Protein AF-A0A8H5XWK1-F1 (afdb_monomer_lite)

pLDDT: mean 77.87, std 19.8, range [30.05, 96.75]

Structure (mmCIF, N/CA/C/O backbone):
data_AF-A0A8H5XWK1-F1
#
_entry.id   AF-A0A8H5XWK1-F1
#
loop_
_atom_site.group_PDB
_atom_site.id
_atom_site.type_symbol
_atom_site.label_atom_id
_atom_site.label_alt_id
_atom_site.label_comp_id
_atom_site.label_asym_id
_atom_site.label_entity_id
_atom_site.label_seq_id
_atom_site.pdbx_PDB_ins_code
_atom_site.Cartn_x
_atom_site.Cartn_y
_atom_site.Cartn_z
_atom_site.occupancy
_atom_site.B_iso_or_equiv
_atom_site.auth_seq_id
_atom_site.auth_comp_id
_atom_site.auth_asym_id
_atom_site.auth_atom_id
_atom_site.pdbx_PDB_model_num
ATOM 1 N N . MET A 1 1 ? 2.992 21.877 -7.843 1.00 38.66 1 MET A N 1
ATOM 2 C CA . MET A 1 1 ? 3.640 20.551 -7.941 1.00 38.66 1 MET A CA 1
ATOM 3 C C . MET A 1 1 ? 3.093 19.860 -9.184 1.00 38.66 1 MET A C 1
ATOM 5 O O . MET A 1 1 ? 1.882 19.733 -9.289 1.00 38.66 1 MET A O 1
ATOM 9 N N . LYS A 1 2 ? 3.934 19.547 -10.180 1.00 40.50 2 LYS A N 1
ATOM 10 C CA . LYS A 1 2 ? 3.494 18.951 -11.455 1.00 40.50 2 LYS A CA 1
ATOM 11 C C . LYS A 1 2 ? 3.816 17.460 -11.404 1.00 40.50 2 LYS A C 1
ATOM 13 O O . LYS A 1 2 ? 4.982 17.094 -11.515 1.00 40.50 2 LYS A O 1
ATOM 18 N N . PHE A 1 3 ? 2.804 16.629 -11.173 1.00 43.69 3 PHE A N 1
ATOM 19 C CA . PHE A 1 3 ? 2.936 15.175 -11.226 1.00 43.69 3 PHE A CA 1
ATOM 20 C C . PHE A 1 3 ? 3.376 14.786 -12.646 1.00 43.69 3 PHE A C 1
ATOM 22 O O . PHE A 1 3 ? 2.630 14.997 -13.599 1.00 43.69 3 PHE A O 1
ATOM 29 N N . ARG A 1 4 ? 4.615 14.303 -12.805 1.00 52.28 4 ARG A N 1
ATOM 30 C CA . ARG A 1 4 ? 5.155 13.815 -14.090 1.00 52.28 4 ARG A CA 1
ATOM 31 C C . ARG A 1 4 ? 4.986 12.304 -14.251 1.00 52.28 4 ARG A C 1
ATOM 33 O O . ARG A 1 4 ? 5.643 11.725 -15.106 1.00 52.28 4 ARG A O 1
ATOM 40 N N . GLY A 1 5 ? 4.155 11.671 -13.417 1.00 52.94 5 GLY A N 1
ATOM 41 C CA . GLY A 1 5 ? 3.867 10.244 -13.503 1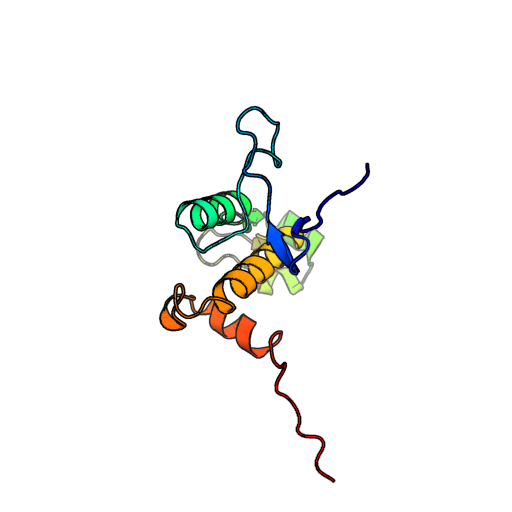.00 52.94 5 GLY A CA 1
ATOM 42 C C . GLY A 1 5 ? 3.233 9.941 -14.850 1.00 52.94 5 GLY A C 1
ATOM 43 O O . GLY A 1 5 ? 2.036 10.127 -15.048 1.00 52.94 5 GLY A O 1
ATOM 44 N N . SER A 1 6 ? 4.056 9.581 -15.821 1.00 57.31 6 SER A N 1
ATOM 45 C CA . SER A 1 6 ? 3.625 9.243 -17.165 1.00 57.31 6 SER A CA 1
ATOM 46 C C . SER A 1 6 ? 4.641 8.264 -17.741 1.00 57.31 6 SER A C 1
ATOM 48 O O . SER A 1 6 ? 5.836 8.565 -17.719 1.00 57.31 6 SER A O 1
ATOM 50 N N . PRO A 1 7 ? 4.197 7.095 -18.227 1.00 65.25 7 PRO A N 1
ATOM 51 C CA . PRO A 1 7 ? 5.066 6.197 -18.965 1.00 65.25 7 PRO A CA 1
ATOM 52 C C . PRO A 1 7 ? 5.629 6.950 -20.168 1.00 65.25 7 PRO A C 1
ATOM 54 O O . PRO A 1 7 ? 4.895 7.625 -20.897 1.00 65.25 7 PRO A O 1
ATOM 57 N N . HIS A 1 8 ? 6.942 6.870 -20.349 1.00 71.50 8 HIS A N 1
ATOM 58 C CA . HIS A 1 8 ? 7.539 7.322 -21.586 1.00 71.50 8 HIS A CA 1
ATOM 59 C C . HIS A 1 8 ? 7.375 6.219 -22.622 1.00 71.50 8 HIS A C 1
ATOM 61 O O . HIS A 1 8 ? 7.380 5.037 -22.291 1.00 71.50 8 HIS A O 1
ATOM 67 N N . PHE A 1 9 ? 7.234 6.600 -23.883 1.00 79.75 9 PHE A N 1
ATOM 68 C CA . PHE A 1 9 ? 7.163 5.649 -24.978 1.00 79.75 9 PHE A CA 1
ATOM 69 C C . PHE A 1 9 ? 8.258 5.979 -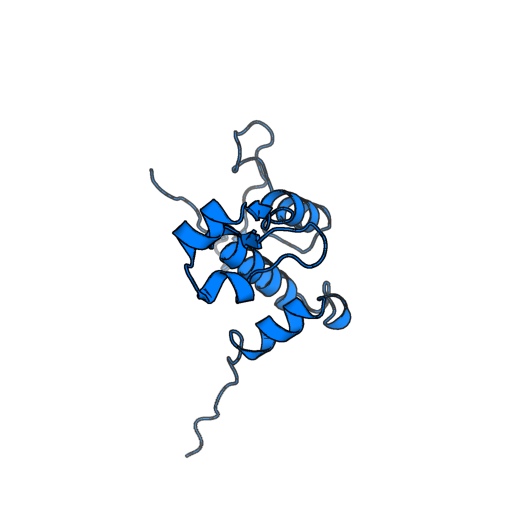25.978 1.00 79.75 9 PHE A C 1
ATOM 71 O O . PHE A 1 9 ? 8.556 7.147 -26.237 1.00 79.75 9 PHE A O 1
ATOM 78 N N . LEU A 1 10 ? 8.891 4.941 -26.507 1.00 80.12 10 LEU A N 1
ATOM 79 C CA . LEU A 1 10 ? 9.713 5.056 -27.700 1.00 80.12 10 LEU A CA 1
ATOM 80 C C . LEU A 1 10 ? 8.795 5.347 -28.900 1.00 80.12 10 LEU A C 1
ATOM 82 O O . LEU A 1 10 ? 7.587 5.112 -28.847 1.00 80.12 10 LEU A O 1
ATOM 86 N N . ASN A 1 11 ? 9.363 5.811 -30.015 1.00 85.12 11 ASN A N 1
ATOM 87 C CA . ASN A 1 11 ? 8.588 6.124 -31.228 1.00 85.12 11 ASN A CA 1
ATOM 88 C C . ASN A 1 11 ? 7.799 4.920 -31.785 1.00 85.12 11 ASN A C 1
ATOM 90 O O . ASN A 1 11 ? 6.845 5.103 -32.531 1.00 85.12 11 ASN A O 1
ATOM 94 N N . ASN A 1 12 ? 8.188 3.694 -31.425 1.00 85.06 12 ASN A N 1
ATOM 95 C CA . ASN A 1 12 ? 7.515 2.448 -31.800 1.00 85.06 12 ASN A CA 1
ATOM 96 C C . ASN A 1 12 ? 6.390 2.035 -30.823 1.00 85.06 12 ASN A C 1
ATOM 98 O O . ASN A 1 12 ? 5.858 0.935 -30.945 1.00 85.06 12 ASN A O 1
ATOM 102 N N . GLY A 1 13 ? 6.057 2.871 -29.834 1.00 78.12 13 GLY A N 1
ATOM 103 C CA . GLY A 1 13 ? 5.026 2.589 -28.833 1.00 78.12 13 GLY A CA 1
ATOM 104 C C . GLY A 1 13 ? 5.476 1.674 -27.692 1.00 78.12 13 GLY A C 1
ATOM 105 O O . GLY A 1 13 ? 4.674 1.371 -26.812 1.00 78.12 13 GLY A O 1
ATOM 106 N N . THR A 1 14 ? 6.743 1.248 -27.656 1.00 78.69 14 THR A N 1
ATOM 107 C CA . THR A 1 14 ? 7.280 0.496 -26.519 1.00 78.69 14 THR A CA 1
ATOM 108 C C . THR A 1 14 ? 7.372 1.410 -25.295 1.00 78.69 14 THR A C 1
ATOM 110 O O . THR A 1 14 ? 8.036 2.450 -25.377 1.00 78.69 14 THR A O 1
ATOM 113 N N . PRO A 1 15 ? 6.742 1.054 -24.159 1.00 74.19 15 PRO A N 1
ATOM 114 C CA . PRO A 1 15 ? 6.915 1.806 -22.930 1.00 74.19 15 PRO A CA 1
ATOM 115 C C . PRO A 1 15 ? 8.356 1.661 -22.437 1.00 74.19 15 PRO A C 1
ATOM 117 O O . PRO A 1 15 ? 8.912 0.565 -22.417 1.00 74.19 15 PRO A O 1
ATOM 120 N N . TRP A 1 16 ? 8.951 2.761 -22.001 1.00 75.00 16 TRP A N 1
ATOM 121 C CA . TRP A 1 16 ? 10.199 2.766 -21.257 1.00 75.00 16 TRP A CA 1
ATOM 122 C C . TRP A 1 16 ? 10.032 3.599 -19.991 1.00 75.00 16 TRP A C 1
ATOM 124 O O . TRP A 1 16 ? 9.241 4.544 -19.922 1.00 75.00 16 TRP A O 1
ATOM 134 N N . MET A 1 17 ? 10.788 3.239 -18.964 1.00 72.25 17 MET A N 1
ATOM 135 C CA . MET A 1 17 ? 10.891 4.029 -17.748 1.00 72.25 17 MET A CA 1
ATOM 136 C C . MET A 1 17 ? 12.350 4.266 -17.438 1.00 72.25 17 MET A C 1
ATOM 138 O O . MET A 1 17 ? 13.191 3.401 -17.670 1.00 72.25 17 MET A O 1
ATOM 142 N N . LYS A 1 18 ? 12.641 5.466 -16.942 1.00 75.94 18 LYS A N 1
ATOM 143 C CA . LYS A 1 18 ? 13.965 5.770 -16.424 1.00 75.94 18 LYS A CA 1
ATOM 144 C C . LYS A 1 18 ? 14.192 4.887 -15.198 1.00 75.94 18 LYS A C 1
ATOM 146 O O . LYS A 1 18 ? 13.312 4.815 -14.339 1.00 75.94 18 LYS A O 1
ATOM 151 N N . ASP A 1 19 ? 15.352 4.244 -15.126 1.00 81.12 19 ASP A N 1
ATOM 152 C CA . ASP A 1 19 ? 15.766 3.583 -13.895 1.00 81.12 19 ASP A CA 1
ATOM 153 C C . ASP A 1 19 ? 15.770 4.601 -12.737 1.00 81.12 19 ASP A C 1
ATOM 155 O O . ASP A 1 19 ? 16.054 5.788 -12.970 1.00 81.12 19 ASP A O 1
ATOM 159 N N . PRO A 1 20 ? 15.426 4.174 -11.508 1.00 83.94 20 PRO A N 1
ATOM 160 C CA . PRO A 1 20 ? 15.468 5.057 -10.355 1.00 83.94 20 PRO A CA 1
ATOM 161 C C . PRO A 1 20 ? 16.869 5.640 -10.197 1.00 83.94 20 PRO A C 1
ATOM 163 O O . PRO A 1 20 ? 17.870 4.933 -10.306 1.00 83.94 20 PRO A O 1
ATOM 166 N N . ASP A 1 21 ? 16.932 6.939 -9.941 1.00 86.75 21 ASP A N 1
ATOM 167 C CA . ASP A 1 21 ? 18.180 7.590 -9.573 1.00 86.75 21 ASP A CA 1
ATOM 168 C C . ASP A 1 21 ? 18.404 7.349 -8.079 1.00 86.75 21 ASP A C 1
ATOM 170 O O . ASP A 1 21 ? 17.698 7.921 -7.252 1.00 86.75 21 ASP A O 1
ATOM 174 N N . GLU A 1 22 ? 19.357 6.487 -7.721 1.00 86.69 22 GLU A N 1
ATOM 175 C CA . GLU A 1 22 ? 19.621 6.117 -6.322 1.00 86.69 22 GLU A CA 1
ATOM 176 C C . GLU A 1 22 ? 20.011 7.318 -5.442 1.00 86.69 22 GLU A C 1
ATOM 178 O O . GLU A 1 22 ? 19.845 7.274 -4.222 1.00 86.69 22 GLU A O 1
ATOM 183 N N . THR A 1 23 ? 20.500 8.402 -6.054 1.00 91.12 23 THR A N 1
ATOM 184 C CA . THR A 1 23 ? 20.888 9.639 -5.361 1.00 91.12 23 THR A CA 1
ATOM 185 C C . THR A 1 23 ? 19.720 10.606 -5.164 1.00 91.12 23 THR A C 1
ATOM 187 O O . THR A 1 23 ? 19.837 11.568 -4.399 1.00 91.12 23 THR A O 1
ATOM 190 N N . ALA A 1 24 ? 18.588 10.363 -5.831 1.00 89.25 24 ALA A N 1
ATOM 191 C CA . ALA A 1 24 ? 17.391 11.177 -5.698 1.00 89.25 24 ALA A CA 1
ATOM 192 C C . ALA A 1 24 ? 16.697 10.954 -4.338 1.00 89.25 24 ALA A C 1
ATOM 194 O O . ALA A 1 24 ? 16.876 9.917 -3.690 1.00 89.25 24 ALA A O 1
ATOM 195 N N . PRO A 1 25 ? 15.887 11.919 -3.869 1.00 89.25 25 PRO A N 1
ATOM 196 C CA . PRO A 1 25 ? 15.038 11.699 -2.707 1.00 89.25 25 PRO A CA 1
ATOM 197 C C . PRO A 1 25 ? 13.976 10.622 -2.980 1.00 89.25 25 PRO A C 1
ATOM 199 O O . PRO A 1 25 ? 13.682 10.261 -4.118 1.00 89.25 25 PRO A O 1
ATOM 202 N N . TRP A 1 26 ? 13.381 10.115 -1.902 1.00 85.94 26 TRP A N 1
ATOM 203 C CA . TRP A 1 26 ? 12.178 9.296 -2.001 1.00 85.94 26 TRP A CA 1
ATOM 204 C C . TRP A 1 26 ? 10.993 10.160 -2.473 1.00 85.94 26 TRP A C 1
ATOM 206 O O . TRP A 1 26 ? 10.837 11.271 -1.954 1.00 85.94 26 TRP A O 1
ATOM 216 N N . PRO A 1 27 ? 10.102 9.643 -3.345 1.00 85.19 27 PRO A N 1
ATOM 217 C CA . PRO A 1 27 ? 10.036 8.267 -3.857 1.00 85.19 27 PRO A CA 1
ATOM 218 C C . PRO A 1 27 ? 10.810 7.995 -5.159 1.00 85.19 27 PRO A C 1
ATOM 220 O O . PRO A 1 27 ? 10.762 6.867 -5.648 1.00 85.19 27 PRO A O 1
ATOM 223 N N . GLU A 1 28 ? 11.497 8.982 -5.737 1.00 84.88 28 GLU A N 1
ATOM 224 C CA . GLU A 1 28 ? 12.131 8.888 -7.061 1.00 84.88 28 GLU A CA 1
ATOM 225 C C . GLU A 1 28 ? 13.284 7.873 -7.144 1.00 84.88 28 GLU A C 1
ATOM 227 O O . GLU A 1 28 ? 13.604 7.397 -8.235 1.00 84.88 28 GLU A O 1
ATOM 232 N N . ASN A 1 29 ? 13.877 7.511 -6.008 1.00 88.56 29 ASN A N 1
ATOM 233 C CA . ASN A 1 29 ? 14.951 6.523 -5.912 1.00 88.56 29 ASN A CA 1
ATOM 234 C C . ASN A 1 29 ? 14.481 5.064 -5.761 1.00 88.56 29 ASN A C 1
ATOM 236 O O . ASN A 1 29 ? 15.307 4.184 -5.532 1.00 88.56 29 ASN A O 1
ATOM 240 N N . VAL A 1 30 ? 13.176 4.779 -5.873 1.00 91.19 30 VAL A N 1
ATOM 241 C CA . VAL A 1 30 ? 12.628 3.424 -5.681 1.00 91.19 30 VAL A CA 1
ATOM 242 C C . VAL A 1 30 ? 11.867 2.930 -6.913 1.00 91.19 30 VAL A C 1
ATOM 244 O O . VAL A 1 30 ? 10.998 3.615 -7.454 1.00 91.19 30 VAL A O 1
ATOM 247 N N . ARG A 1 31 ? 12.137 1.685 -7.327 1.00 90.75 31 ARG A N 1
ATOM 248 C CA . ARG A 1 31 ? 11.438 1.012 -8.433 1.00 90.75 31 ARG A CA 1
ATOM 249 C C . ARG A 1 31 ? 10.149 0.333 -7.954 1.00 90.75 31 ARG A C 1
ATOM 251 O O . ARG A 1 31 ? 10.209 -0.643 -7.212 1.00 90.75 31 ARG A O 1
ATOM 258 N N . TYR A 1 32 ? 8.987 0.787 -8.429 1.00 90.56 32 TYR A N 1
ATOM 259 C CA . TYR A 1 32 ? 7.679 0.169 -8.118 1.00 90.56 32 TYR A CA 1
ATOM 260 C C . TYR A 1 32 ? 6.999 -0.516 -9.314 1.00 90.56 32 TYR A C 1
ATOM 262 O O . TYR A 1 32 ? 5.960 -1.159 -9.166 1.00 90.56 32 TYR A O 1
ATOM 270 N N . VAL A 1 33 ? 7.551 -0.366 -10.513 1.00 87.12 33 VAL A N 1
ATOM 271 C CA . VAL A 1 33 ? 6.927 -0.764 -11.780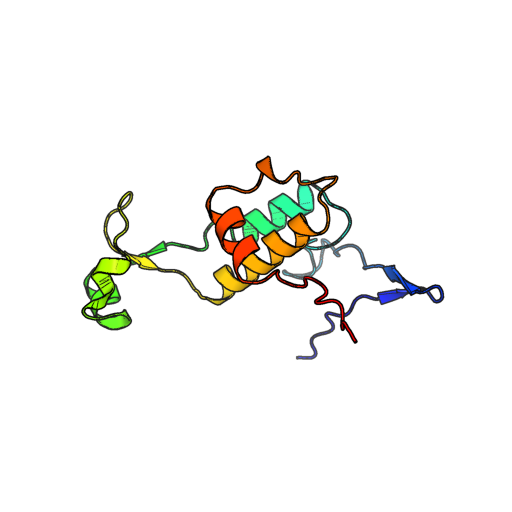 1.00 87.12 33 VAL A CA 1
ATOM 272 C C . VAL A 1 33 ? 8.002 -1.247 -12.758 1.00 87.12 33 VAL A C 1
ATOM 274 O O . VAL A 1 33 ? 9.163 -0.859 -12.637 1.00 87.12 33 VAL A O 1
ATOM 277 N N . GLY A 1 34 ? 7.619 -2.096 -13.714 1.00 86.12 34 GLY A N 1
ATOM 278 C CA . GLY A 1 34 ? 8.527 -2.753 -14.661 1.00 86.12 34 GLY A CA 1
ATOM 279 C C . GLY A 1 34 ? 8.227 -4.247 -14.794 1.00 86.12 34 GLY A C 1
ATOM 280 O O . GLY A 1 34 ? 7.169 -4.708 -14.356 1.00 86.12 34 GLY A O 1
ATOM 281 N N . GLU A 1 35 ? 9.163 -4.993 -15.383 1.00 89.19 35 GLU A N 1
ATOM 282 C CA . GLU A 1 35 ? 9.105 -6.458 -15.396 1.00 89.19 35 GLU A CA 1
ATOM 283 C C . GLU A 1 35 ? 9.074 -7.014 -13.961 1.00 89.19 35 GLU A C 1
ATOM 285 O O . GLU A 1 35 ? 9.798 -6.497 -13.106 1.00 89.19 35 GLU A O 1
ATOM 290 N N . PRO A 1 36 ? 8.250 -8.042 -13.672 1.00 92.50 36 PRO A N 1
ATOM 291 C CA . PRO A 1 36 ? 8.183 -8.682 -12.370 1.00 92.50 36 PRO A CA 1
ATOM 292 C C . PRO A 1 36 ? 9.565 -9.032 -11.828 1.00 92.50 36 PRO A C 1
ATOM 294 O O . PRO A 1 36 ? 10.372 -9.683 -12.491 1.00 92.50 36 PRO A O 1
ATOM 297 N N . SER A 1 37 ? 9.838 -8.591 -10.604 1.00 93.88 37 SER A N 1
ATOM 298 C CA . SER A 1 37 ? 11.100 -8.848 -9.927 1.00 93.88 37 SER A CA 1
ATOM 299 C C . SER A 1 37 ? 10.905 -8.847 -8.415 1.00 93.88 37 SER A C 1
ATOM 301 O O . SER A 1 37 ? 10.010 -8.187 -7.879 1.00 93.88 37 SER A O 1
ATOM 303 N N . HIS A 1 38 ? 11.786 -9.561 -7.713 1.00 94.94 38 HIS A N 1
ATOM 304 C CA . HIS A 1 38 ? 11.788 -9.583 -6.251 1.00 94.94 38 HIS A CA 1
ATOM 305 C C . HIS A 1 38 ? 12.051 -8.192 -5.644 1.00 94.94 38 HIS A C 1
ATOM 307 O O . HIS A 1 38 ? 11.531 -7.874 -4.579 1.00 94.94 38 HIS A O 1
ATOM 313 N N . GLU A 1 39 ? 12.821 -7.342 -6.332 1.00 94.75 39 GLU A N 1
ATOM 314 C CA . GLU A 1 39 ? 13.072 -5.954 -5.928 1.00 94.75 39 GLU A CA 1
ATOM 315 C C . GLU A 1 39 ? 11.771 -5.138 -5.892 1.00 94.75 39 GLU A C 1
ATOM 317 O O . GLU A 1 39 ? 11.456 -4.516 -4.878 1.00 94.75 39 GLU A O 1
ATOM 322 N N . ILE A 1 40 ? 10.977 -5.190 -6.968 1.00 94.25 40 ILE A N 1
ATOM 323 C CA . ILE A 1 40 ? 9.689 -4.489 -7.041 1.00 94.25 40 ILE A CA 1
ATOM 324 C C . ILE A 1 40 ? 8.741 -5.010 -5.957 1.00 94.25 40 ILE A C 1
ATOM 326 O O . ILE A 1 40 ? 8.092 -4.216 -5.275 1.00 94.25 40 ILE A O 1
ATOM 330 N N . ASP A 1 41 ? 8.684 -6.327 -5.753 1.00 95.44 41 ASP A N 1
ATOM 331 C CA . ASP A 1 41 ? 7.842 -6.930 -4.717 1.00 95.44 41 ASP A CA 1
ATOM 332 C C . ASP A 1 41 ? 8.255 -6.492 -3.305 1.00 95.44 41 ASP A C 1
ATOM 334 O O . ASP A 1 41 ? 7.396 -6.153 -2.486 1.00 95.44 41 ASP A O 1
ATOM 338 N N . ALA A 1 42 ? 9.559 -6.422 -3.027 1.00 95.88 42 ALA A N 1
ATOM 339 C CA . ALA A 1 42 ? 10.083 -5.921 -1.761 1.00 95.88 42 ALA A CA 1
ATOM 340 C C . ALA A 1 42 ? 9.772 -4.429 -1.557 1.00 95.88 42 ALA A C 1
ATOM 342 O O . ALA A 1 42 ? 9.397 -4.026 -0.452 1.00 95.88 42 ALA A O 1
ATOM 343 N N . ASN A 1 43 ? 9.861 -3.616 -2.611 1.00 95.50 43 ASN A N 1
ATOM 344 C CA . ASN A 1 43 ? 9.537 -2.190 -2.562 1.00 95.50 43 ASN A CA 1
ATOM 345 C C . ASN A 1 43 ? 8.047 -1.960 -2.276 1.00 95.50 43 ASN A C 1
ATOM 347 O O . ASN A 1 43 ? 7.706 -1.175 -1.386 1.00 95.50 43 ASN A O 1
ATOM 351 N N . TRP A 1 44 ? 7.153 -2.702 -2.940 1.00 95.62 44 TRP A N 1
ATOM 352 C CA . TRP A 1 44 ? 5.727 -2.706 -2.603 1.00 95.62 44 TRP A CA 1
ATOM 353 C C . TRP A 1 44 ? 5.498 -3.163 -1.162 1.00 95.62 44 TRP A C 1
ATOM 355 O O . TRP A 1 44 ? 4.826 -2.471 -0.400 1.00 95.62 44 TRP A O 1
ATOM 365 N N . GLN A 1 45 ? 6.109 -4.268 -0.734 1.00 94.56 45 GLN A N 1
ATOM 366 C CA . GLN A 1 45 ? 5.960 -4.757 0.636 1.00 94.56 45 GLN A CA 1
ATOM 367 C C . GLN A 1 45 ? 6.444 -3.737 1.677 1.00 94.56 45 GLN A C 1
ATOM 369 O O . GLN A 1 45 ? 5.823 -3.583 2.729 1.00 94.56 45 GLN A O 1
ATOM 374 N N . ARG A 1 46 ? 7.514 -2.992 1.390 1.00 94.56 46 ARG A N 1
ATOM 375 C CA . ARG A 1 46 ? 7.992 -1.904 2.249 1.00 94.56 46 ARG A CA 1
ATOM 376 C C . ARG A 1 46 ? 6.996 -0.744 2.312 1.00 94.56 46 ARG A C 1
ATOM 378 O O . ARG A 1 46 ? 6.812 -0.183 3.389 1.00 94.56 46 ARG A O 1
ATOM 385 N N . LEU A 1 47 ? 6.359 -0.401 1.192 1.00 94.00 47 LEU A N 1
ATOM 386 C CA . LEU A 1 47 ? 5.409 0.709 1.099 1.00 94.00 47 LEU A CA 1
ATOM 387 C C . LEU A 1 47 ? 4.063 0.406 1.780 1.00 94.00 47 LEU A C 1
ATOM 389 O O . LEU A 1 47 ? 3.527 1.269 2.469 1.00 94.00 47 LEU A O 1
ATOM 393 N N . ILE A 1 48 ? 3.513 -0.801 1.597 1.00 94.19 48 ILE A N 1
ATOM 394 C CA . ILE A 1 48 ? 2.129 -1.145 1.991 1.00 94.19 48 ILE A CA 1
ATOM 395 C C . ILE A 1 48 ? 2.011 -2.345 2.949 1.00 94.19 48 ILE A C 1
ATOM 397 O O . ILE A 1 48 ? 0.905 -2.760 3.314 1.00 94.19 48 ILE A O 1
ATOM 401 N N . GLY A 1 49 ? 3.129 -2.936 3.376 1.00 87.12 49 GLY A N 1
ATOM 402 C CA . GLY A 1 49 ? 3.131 -4.136 4.221 1.00 87.12 49 GLY A CA 1
ATOM 403 C C . GLY A 1 49 ? 2.591 -3.902 5.632 1.00 87.12 49 GLY A C 1
ATOM 404 O O . GLY A 1 49 ? 1.964 -4.790 6.199 1.00 87.12 49 GLY A O 1
ATOM 405 N N . LYS A 1 50 ? 2.768 -2.693 6.179 1.00 87.50 50 LYS A N 1
ATOM 406 C CA . LYS A 1 50 ? 2.287 -2.283 7.514 1.00 87.50 50 LYS A CA 1
ATOM 407 C C . LYS A 1 50 ? 1.078 -1.342 7.432 1.00 87.50 50 LYS A C 1
ATOM 409 O O . LYS A 1 50 ? 1.019 -0.327 8.115 1.00 87.50 50 LYS A O 1
ATOM 414 N N . ARG A 1 51 ? 0.139 -1.655 6.538 1.00 88.12 51 ARG A N 1
ATOM 415 C CA . ARG A 1 51 ? -1.027 -0.802 6.234 1.00 88.12 51 ARG A CA 1
ATOM 416 C C . ARG A 1 51 ? -2.122 -0.792 7.300 1.00 88.12 51 ARG A C 1
ATOM 418 O O . ARG A 1 51 ? -2.941 0.123 7.296 1.00 88.12 51 ARG A O 1
ATOM 425 N N . TYR A 1 52 ? -2.136 -1.791 8.179 1.00 88.75 52 TYR A N 1
ATOM 426 C CA . TYR A 1 52 ? -3.088 -1.887 9.280 1.00 88.75 52 TYR A CA 1
ATOM 427 C C . TYR A 1 52 ? -2.380 -1.711 10.620 1.00 88.75 52 TYR A C 1
ATOM 429 O O . TYR A 1 52 ? -1.251 -2.171 10.798 1.00 88.75 52 TYR A O 1
ATOM 437 N N . PHE A 1 53 ? -3.054 -1.050 11.551 1.00 88.62 53 PHE A N 1
ATOM 438 C CA . PHE A 1 53 ? -2.588 -0.801 12.911 1.00 88.62 53 PHE A CA 1
ATOM 439 C C . PHE A 1 53 ? -3.766 -0.901 13.884 1.00 88.62 53 PHE A C 1
ATOM 441 O O . PHE A 1 53 ? -4.914 -0.737 13.479 1.00 88.62 53 PHE A O 1
ATOM 448 N N . SER A 1 54 ? -3.494 -1.186 15.158 1.00 90.88 54 SER A N 1
ATOM 449 C CA . SER A 1 54 ? -4.539 -1.219 16.189 1.00 90.88 54 SER A CA 1
ATOM 450 C C . SER A 1 54 ? -4.744 0.174 16.786 1.00 90.88 54 SER A C 1
ATOM 452 O O . SER A 1 54 ? -3.774 0.910 16.985 1.00 90.88 54 SER A O 1
ATOM 454 N N . ILE A 1 55 ? -5.996 0.528 17.069 1.00 91.56 55 ILE A N 1
ATOM 455 C CA . ILE A 1 55 ? -6.380 1.740 17.799 1.00 91.56 55 ILE A CA 1
ATOM 456 C C . ILE A 1 55 ? -7.133 1.390 19.085 1.00 91.56 55 ILE A C 1
ATOM 458 O O . ILE A 1 55 ? -7.709 0.305 19.226 1.00 91.56 55 ILE A O 1
ATOM 462 N N . SER A 1 56 ? -7.134 2.326 20.032 1.00 92.81 56 SER A N 1
ATOM 463 C CA . SER A 1 56 ? -7.825 2.176 21.315 1.00 92.81 56 SER A CA 1
ATOM 464 C C . SER A 1 56 ? -9.349 2.148 21.160 1.00 92.81 56 SER A C 1
ATOM 466 O O . SER A 1 56 ? -9.905 2.614 20.164 1.00 92.81 56 SER A O 1
ATOM 468 N N . GLU A 1 57 ? -10.057 1.658 22.184 1.00 93.06 57 GLU A N 1
ATOM 469 C CA . GLU A 1 57 ? -11.524 1.685 22.186 1.00 93.06 57 GLU A CA 1
ATOM 470 C C . GLU A 1 57 ? -12.081 3.106 22.063 1.00 93.06 57 GLU A C 1
ATOM 472 O O . GLU A 1 57 ? -13.059 3.318 21.349 1.00 93.06 57 GLU A O 1
ATOM 477 N N . GLU A 1 58 ? -11.452 4.090 22.702 1.00 95.00 58 GLU A N 1
ATOM 478 C CA . GLU A 1 58 ? -11.917 5.475 22.628 1.00 95.00 58 GLU A CA 1
ATOM 479 C C . GLU A 1 58 ? -11.668 6.111 21.254 1.00 95.00 58 GLU A C 1
ATOM 481 O O . GLU A 1 58 ? -12.478 6.907 20.776 1.00 95.00 58 GLU A O 1
ATOM 486 N N . GLU A 1 59 ? -10.595 5.739 20.554 1.00 94.69 59 GLU A N 1
ATOM 487 C CA . GLU A 1 59 ? -10.408 6.119 19.149 1.00 94.69 59 GLU A CA 1
ATOM 488 C C . GLU A 1 59 ? -11.423 5.423 18.237 1.00 94.69 59 GLU A C 1
ATOM 490 O O . GLU A 1 59 ? -12.030 6.081 17.394 1.00 94.69 59 GLU A O 1
ATOM 495 N N . ALA A 1 60 ? -11.689 4.134 18.454 1.00 94.94 60 ALA A N 1
ATOM 496 C CA . ALA A 1 60 ? -12.654 3.366 17.674 1.00 94.94 60 ALA A CA 1
ATOM 497 C C . ALA A 1 60 ? -14.100 3.848 17.873 1.00 94.94 60 ALA A C 1
ATOM 499 O O . ALA A 1 60 ? -14.855 3.969 16.906 1.00 94.94 60 ALA A O 1
ATOM 500 N N . LYS A 1 61 ? -14.493 4.188 19.108 1.00 95.88 61 LYS A N 1
ATOM 501 C CA . LYS A 1 61 ? -15.788 4.819 19.410 1.00 95.88 61 LYS A CA 1
ATOM 502 C C . LYS A 1 61 ? -15.921 6.163 18.700 1.00 95.88 61 LYS A C 1
ATOM 504 O O . LYS A 1 61 ? -16.968 6.421 18.113 1.00 95.88 61 LYS A O 1
ATOM 509 N N . ARG A 1 62 ? -14.872 6.995 18.705 1.00 96.75 62 ARG A N 1
ATOM 510 C CA . ARG A 1 62 ? -14.874 8.285 17.990 1.00 96.75 62 ARG A CA 1
ATOM 511 C C . ARG A 1 62 ? -14.939 8.117 16.472 1.00 96.75 62 ARG A C 1
ATOM 513 O O . ARG A 1 62 ? -15.631 8.890 15.821 1.00 96.75 62 ARG A O 1
ATOM 520 N N . ALA A 1 63 ? -14.244 7.126 15.915 1.00 94.19 63 ALA A N 1
ATOM 521 C CA . ALA A 1 63 ? -14.186 6.900 14.473 1.00 94.19 63 ALA A CA 1
ATOM 522 C C . ALA A 1 63 ? -15.448 6.221 13.912 1.00 94.19 63 ALA A C 1
ATOM 524 O O . ALA A 1 63 ? -15.918 6.582 12.834 1.00 94.19 63 ALA A O 1
ATOM 525 N N . TRP A 1 64 ? -16.003 5.236 14.628 1.00 95.75 64 TRP A N 1
ATOM 526 C CA . TRP A 1 64 ? -17.029 4.332 14.086 1.00 95.75 64 TRP A CA 1
ATOM 527 C C . TRP A 1 64 ? -18.254 4.127 14.986 1.00 95.75 64 TRP A C 1
ATOM 529 O O . TRP A 1 64 ? -19.219 3.484 14.562 1.00 95.75 64 TRP A O 1
ATOM 539 N N . GLY A 1 65 ? -18.255 4.655 16.212 1.00 94.56 65 GLY A N 1
ATOM 540 C CA . GLY A 1 65 ? -19.369 4.530 17.152 1.00 94.56 65 GLY A CA 1
ATOM 541 C C . GLY A 1 65 ? -19.747 3.072 17.423 1.00 94.56 65 GLY A C 1
ATOM 542 O O . GLY A 1 65 ? -18.916 2.249 17.813 1.00 94.56 65 GLY A O 1
ATOM 543 N N . ASN A 1 66 ? -21.018 2.734 17.195 1.00 93.25 66 ASN A N 1
ATOM 544 C CA . ASN A 1 66 ? -21.537 1.381 17.418 1.00 93.25 66 ASN A CA 1
ATOM 545 C C . ASN A 1 66 ? -20.981 0.345 16.428 1.00 93.25 66 ASN A C 1
ATOM 547 O O . ASN A 1 66 ? -20.921 -0.833 16.773 1.00 93.25 66 ASN A O 1
ATOM 551 N N . ARG A 1 67 ? -20.511 0.770 15.244 1.00 94.12 67 ARG A N 1
ATOM 552 C CA . ARG A 1 67 ? -19.917 -0.133 14.241 1.00 94.12 67 ARG A CA 1
ATOM 553 C C . ARG A 1 67 ? -18.517 -0.613 14.604 1.00 94.12 67 ARG A C 1
ATOM 555 O O . ARG A 1 67 ? -17.994 -1.494 13.939 1.00 94.12 67 ARG A O 1
ATOM 562 N N . ARG A 1 68 ? -17.897 -0.078 15.664 1.00 91.62 68 ARG A N 1
ATOM 563 C CA . ARG A 1 68 ? -16.538 -0.472 16.072 1.00 91.62 68 ARG A CA 1
ATOM 564 C C . ARG A 1 68 ? -16.376 -1.987 16.241 1.00 91.62 68 ARG A C 1
ATOM 566 O O . ARG A 1 68 ? -15.318 -2.515 15.940 1.00 91.62 68 ARG A O 1
ATOM 573 N N . ASN A 1 69 ? -17.432 -2.688 16.659 1.00 89.25 69 ASN A N 1
ATOM 574 C CA . ASN A 1 69 ? -17.410 -4.137 16.868 1.00 89.25 69 ASN A CA 1
ATOM 575 C C . ASN A 1 69 ? -17.120 -4.939 15.582 1.00 89.25 69 ASN A C 1
ATOM 577 O O . ASN A 1 69 ? -16.693 -6.084 15.674 1.00 89.25 69 ASN A O 1
ATOM 581 N N . GLU A 1 70 ? -17.310 -4.347 14.398 1.00 90.75 70 GLU A N 1
ATOM 582 C CA . GLU A 1 70 ? -16.951 -4.943 13.100 1.00 90.75 70 GLU A CA 1
ATOM 583 C C . GLU A 1 70 ? -15.431 -4.969 12.862 1.00 90.75 70 GLU A C 1
ATOM 585 O O . GLU A 1 70 ? -14.946 -5.727 12.027 1.00 90.75 70 GLU A O 1
ATOM 590 N N . PHE A 1 71 ? -14.673 -4.157 13.605 1.00 90.44 71 PHE A N 1
ATOM 591 C CA . PHE A 1 71 ? -13.244 -3.918 13.393 1.00 90.44 71 PHE A CA 1
ATOM 592 C C . PHE A 1 71 ? -12.372 -4.465 14.526 1.00 90.44 71 PHE A C 1
ATOM 594 O O . PHE A 1 71 ? -11.232 -4.040 14.670 1.00 90.44 71 PHE A O 1
ATOM 601 N N . VAL A 1 72 ? -12.889 -5.362 15.370 1.00 88.31 72 VAL A N 1
ATOM 602 C CA . VAL A 1 72 ? -12.126 -5.910 16.503 1.00 88.31 72 VAL A CA 1
ATOM 603 C C . VAL A 1 72 ? -10.930 -6.716 15.998 1.00 88.31 72 VAL A C 1
ATOM 605 O O . VAL A 1 72 ? -11.086 -7.659 15.220 1.00 88.31 72 VAL A O 1
ATOM 608 N N . ASP A 1 73 ? -9.739 -6.372 16.485 1.00 81.69 73 ASP A N 1
ATOM 609 C CA . ASP A 1 73 ? -8.523 -7.123 16.188 1.00 81.69 73 ASP A CA 1
ATOM 610 C C . ASP A 1 73 ? -8.459 -8.372 17.077 1.00 81.69 73 ASP A C 1
ATOM 612 O O . ASP A 1 73 ? -8.202 -8.287 18.281 1.00 81.69 73 ASP A O 1
ATOM 616 N N . GLN A 1 74 ? -8.696 -9.544 16.484 1.00 74.81 74 GLN A N 1
ATOM 617 C CA . GLN A 1 74 ? -8.719 -10.816 17.215 1.00 74.81 74 GLN A CA 1
ATOM 618 C C . GLN A 1 74 ? -7.338 -11.275 17.709 1.00 74.81 74 GLN A C 1
ATOM 620 O O . GLN A 1 74 ? -7.271 -12.139 18.580 1.00 74.81 74 GLN A O 1
ATOM 625 N N . ASN A 1 75 ? -6.247 -10.715 17.176 1.00 73.06 75 ASN A N 1
ATOM 626 C CA . ASN A 1 75 ? -4.888 -11.172 17.465 1.00 73.06 75 ASN A CA 1
ATOM 627 C C . ASN A 1 75 ? -4.150 -10.245 18.434 1.00 73.06 75 ASN A C 1
ATOM 629 O O . ASN A 1 75 ? -3.433 -10.718 19.312 1.00 73.06 75 ASN A O 1
ATOM 633 N N . MET A 1 76 ? -4.288 -8.929 18.261 1.00 68.31 76 MET A N 1
ATOM 634 C CA . MET A 1 76 ? -3.529 -7.933 19.031 1.00 68.31 76 MET A CA 1
ATOM 635 C C . MET A 1 76 ? -4.336 -7.283 20.158 1.00 68.31 76 MET A C 1
ATOM 637 O O . MET A 1 76 ? -3.755 -6.625 21.020 1.00 68.31 76 MET A O 1
ATOM 641 N N . GLY A 1 77 ? -5.660 -7.461 20.164 1.00 74.12 77 GLY A N 1
ATOM 642 C CA . GLY A 1 77 ? -6.559 -6.688 21.015 1.00 74.12 77 GLY A CA 1
ATOM 643 C C . GLY A 1 77 ? -6.719 -5.243 20.518 1.00 74.12 77 GLY A C 1
ATOM 644 O O . GLY A 1 77 ? -5.827 -4.656 19.900 1.00 74.12 77 GLY A O 1
ATOM 645 N N . GLY A 1 78 ? -7.895 -4.664 20.764 1.00 86.00 78 GLY A N 1
ATOM 646 C CA . GLY A 1 78 ? -8.276 -3.347 20.243 1.00 86.00 78 GLY A CA 1
ATOM 647 C C . GLY A 1 78 ? -9.031 -3.438 18.917 1.00 86.00 78 GLY A C 1
ATOM 648 O O . GLY A 1 78 ? -9.818 -4.365 18.714 1.00 86.00 78 GLY A O 1
ATOM 649 N N . TYR A 1 79 ? -8.825 -2.456 18.039 1.00 92.50 79 TYR A N 1
ATOM 650 C CA . TYR A 1 79 ? -9.570 -2.329 16.786 1.00 92.50 79 TYR A CA 1
ATOM 651 C C . TYR A 1 79 ? -8.633 -2.075 15.604 1.00 92.50 79 TYR A C 1
ATOM 653 O O . TYR A 1 79 ? -7.844 -1.133 15.631 1.00 92.50 79 TYR A O 1
ATOM 661 N N . THR A 1 80 ? -8.728 -2.889 14.556 1.00 91.81 80 THR A N 1
ATOM 662 C CA . THR A 1 80 ? -7.917 -2.760 13.345 1.00 91.81 80 THR A CA 1
ATOM 663 C C . THR A 1 80 ? -8.371 -1.552 12.524 1.00 91.81 80 THR A C 1
ATOM 665 O O . THR A 1 80 ? -9.490 -1.497 12.017 1.00 91.81 80 THR A O 1
ATOM 668 N N . ALA A 1 81 ? -7.466 -0.596 12.345 1.00 90.75 81 ALA A N 1
ATOM 669 C CA . ALA A 1 81 ? -7.619 0.573 11.494 1.00 90.75 81 ALA A CA 1
ATOM 670 C C . ALA A 1 81 ? -6.593 0.553 10.353 1.00 90.75 81 ALA A C 1
ATOM 672 O O . ALA A 1 81 ? -5.571 -0.131 10.410 1.00 90.75 81 ALA A O 1
ATOM 673 N N . GLY A 1 82 ? -6.841 1.349 9.319 1.00 91.06 82 GLY A N 1
ATOM 674 C CA . GLY A 1 82 ? -5.894 1.594 8.239 1.00 91.06 82 GLY A CA 1
ATOM 675 C C . GLY A 1 82 ? -6.290 2.835 7.452 1.00 91.06 82 GLY A C 1
ATOM 676 O O . GLY A 1 82 ? -7.459 3.222 7.437 1.00 91.06 82 GLY A O 1
ATOM 677 N N . PHE A 1 83 ? -5.322 3.468 6.792 1.00 91.06 83 PHE A N 1
ATOM 678 C CA . PHE A 1 83 ? -5.629 4.546 5.854 1.00 91.06 83 PHE A CA 1
ATOM 679 C C . PHE A 1 83 ? -6.065 3.962 4.512 1.00 91.06 83 PHE A C 1
ATOM 681 O O . PHE A 1 83 ? -5.378 3.107 3.949 1.00 91.06 83 PHE A O 1
ATOM 688 N N . ASP A 1 84 ? -7.164 4.480 3.966 1.00 87.38 84 ASP A N 1
ATOM 689 C CA . ASP A 1 84 ? -7.741 4.011 2.701 1.00 87.38 84 ASP A CA 1
ATOM 690 C C . ASP A 1 84 ? -6.769 4.124 1.511 1.00 87.38 84 ASP A C 1
ATOM 692 O O . ASP A 1 84 ? -6.732 3.265 0.630 1.00 87.38 84 ASP A O 1
ATOM 696 N N . MET A 1 85 ? -5.866 5.110 1.542 1.00 91.56 85 MET A N 1
ATOM 697 C CA . MET A 1 85 ? -4.772 5.230 0.573 1.00 91.56 85 MET A CA 1
ATOM 698 C C . MET A 1 85 ? -3.935 3.943 0.478 1.00 91.56 85 MET A C 1
ATOM 700 O O . MET A 1 85 ? -3.611 3.496 -0.621 1.00 91.56 85 MET A O 1
ATOM 704 N N . PHE A 1 86 ? -3.596 3.312 1.609 1.00 90.81 86 PHE A N 1
ATOM 705 C CA . PHE A 1 86 ? -2.808 2.078 1.597 1.00 90.81 86 PHE A CA 1
ATOM 706 C C . PHE A 1 86 ? -3.616 0.868 1.121 1.00 90.81 86 PHE A C 1
ATOM 708 O O . PHE A 1 86 ? -3.043 -0.041 0.523 1.00 90.81 86 PHE A O 1
ATOM 715 N N . HIS A 1 87 ? -4.932 0.856 1.347 1.00 86.69 87 HIS A N 1
ATOM 716 C CA . HIS A 1 87 ? -5.818 -0.163 0.785 1.00 86.69 87 HIS A CA 1
ATOM 717 C C . HIS A 1 87 ? -5.900 -0.032 -0.741 1.00 86.69 87 HIS A C 1
ATOM 719 O O . HIS A 1 87 ? -5.704 -1.014 -1.452 1.00 86.69 87 HIS A O 1
ATOM 725 N N . THR A 1 88 ? -6.060 1.190 -1.249 1.00 90.81 88 THR A N 1
ATOM 726 C CA . THR A 1 88 ? -6.048 1.471 -2.691 1.00 90.81 88 THR A CA 1
ATOM 727 C C . THR A 1 88 ? -4.736 1.015 -3.336 1.00 90.81 88 THR A C 1
ATOM 729 O O . THR A 1 88 ? -4.742 0.298 -4.336 1.00 90.81 88 THR A O 1
ATOM 732 N N . LEU A 1 89 ? -3.594 1.362 -2.732 1.00 92.94 89 LEU A N 1
ATOM 733 C CA . LEU A 1 89 ? -2.275 0.933 -3.209 1.00 92.94 89 LEU A CA 1
ATOM 734 C C . LEU A 1 89 ? -2.093 -0.592 -3.155 1.00 92.94 89 LEU A C 1
ATOM 736 O O . LEU A 1 89 ? -1.498 -1.166 -4.066 1.00 92.94 89 LEU A O 1
ATOM 740 N N . HIS A 1 90 ? -2.625 -1.258 -2.126 1.00 89.00 90 HIS A N 1
ATOM 741 C CA . HIS A 1 90 ? -2.644 -2.718 -2.056 1.00 89.00 90 HIS A CA 1
ATOM 742 C C . HIS A 1 90 ? -3.395 -3.334 -3.234 1.00 89.00 90 HIS A C 1
ATOM 744 O O . HIS A 1 90 ? -2.834 -4.195 -3.908 1.00 89.00 90 HIS A O 1
ATOM 750 N N . CYS A 1 91 ? -4.596 -2.848 -3.542 1.00 89.06 91 CYS A N 1
ATOM 751 C CA . CYS A 1 91 ? -5.377 -3.353 -4.669 1.00 89.06 91 CYS A CA 1
ATOM 752 C C . CYS A 1 91 ? -4.684 -3.105 -6.017 1.00 89.06 91 CYS A C 1
ATOM 754 O O . CYS A 1 91 ? -4.669 -3.991 -6.868 1.00 89.06 91 CYS A O 1
ATOM 756 N N . ILE A 1 92 ? -4.037 -1.948 -6.203 1.00 92.25 92 ILE A N 1
ATOM 757 C CA . ILE A 1 92 ? -3.235 -1.671 -7.408 1.00 92.25 92 ILE A CA 1
ATOM 758 C C . ILE A 1 92 ? -2.066 -2.659 -7.534 1.00 92.25 92 ILE A C 1
ATOM 760 O O . ILE A 1 92 ? -1.781 -3.134 -8.634 1.00 92.25 92 ILE A O 1
ATOM 764 N N . ASN A 1 93 ? -1.397 -3.007 -6.432 1.00 92.69 93 ASN A N 1
ATOM 765 C CA . ASN A 1 93 ? -0.331 -4.008 -6.455 1.00 92.69 93 ASN A CA 1
ATOM 766 C C . ASN A 1 93 ? -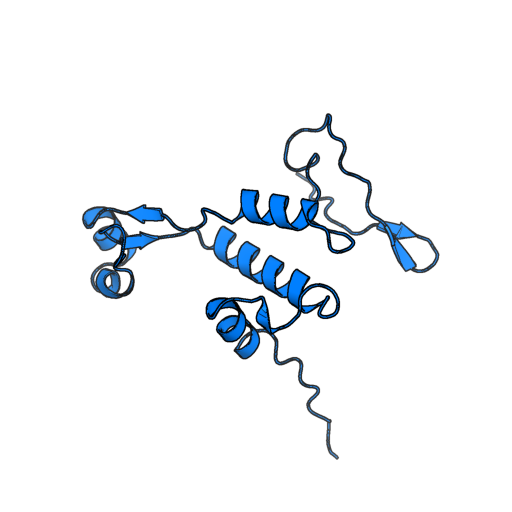0.855 -5.415 -6.774 1.00 92.69 93 ASN A C 1
ATOM 768 O O . ASN A 1 93 ? -0.218 -6.143 -7.534 1.00 92.69 93 ASN A O 1
ATOM 772 N N . GLU A 1 94 ? -2.011 -5.802 -6.228 1.00 88.56 94 GLU A N 1
ATOM 773 C CA . GLU A 1 94 ? -2.636 -7.080 -6.580 1.00 88.56 94 GLU A CA 1
ATOM 774 C C . GLU A 1 94 ? -3.016 -7.117 -8.067 1.00 88.56 94 GLU A C 1
ATOM 776 O O . GLU A 1 94 ? -2.713 -8.100 -8.740 1.00 88.56 94 GLU A O 1
ATOM 781 N N . LEU A 1 95 ? -3.555 -6.022 -8.615 1.00 88.88 95 LEU A N 1
ATOM 782 C CA . LEU A 1 95 ? -3.819 -5.889 -10.049 1.00 88.88 95 LEU A CA 1
ATOM 783 C C . LEU A 1 95 ? -2.535 -6.000 -10.885 1.00 88.88 95 LEU A C 1
ATOM 785 O O . LEU A 1 95 ? -2.497 -6.758 -11.852 1.00 88.88 95 LEU A O 1
ATOM 789 N N . ARG A 1 96 ? -1.460 -5.297 -10.497 1.00 90.81 96 ARG A N 1
ATOM 790 C CA . ARG A 1 96 ? -0.142 -5.387 -11.156 1.00 90.81 96 ARG A CA 1
ATOM 791 C C . ARG A 1 96 ? 0.321 -6.839 -11.268 1.00 90.81 96 ARG A C 1
ATOM 793 O O . ARG A 1 96 ? 0.804 -7.243 -12.322 1.00 90.81 96 ARG A O 1
ATOM 800 N N . LYS A 1 97 ? 0.185 -7.612 -10.188 1.00 90.31 97 LYS A N 1
ATOM 801 C CA . LYS A 1 97 ? 0.572 -9.026 -10.155 1.00 90.31 97 LYS A CA 1
ATOM 802 C C . LYS A 1 97 ? -0.377 -9.900 -10.986 1.00 90.31 97 LYS A C 1
ATOM 804 O O . LYS A 1 97 ? 0.094 -10.754 -11.729 1.00 90.31 97 LYS A O 1
ATOM 809 N N . ALA A 1 98 ? -1.687 -9.651 -10.925 1.00 87.31 98 ALA A N 1
ATOM 810 C CA . ALA A 1 98 ? -2.696 -10.391 -11.686 1.00 87.31 98 ALA A CA 1
ATOM 811 C C . ALA A 1 98 ? -2.523 -10.266 -13.211 1.00 87.31 98 ALA A C 1
ATOM 813 O O . ALA A 1 98 ? -2.836 -11.203 -13.942 1.00 87.31 98 ALA A O 1
ATOM 814 N N . LEU A 1 99 ? -1.979 -9.142 -13.693 1.00 87.56 99 LEU A N 1
ATOM 815 C CA . LEU A 1 99 ? -1.651 -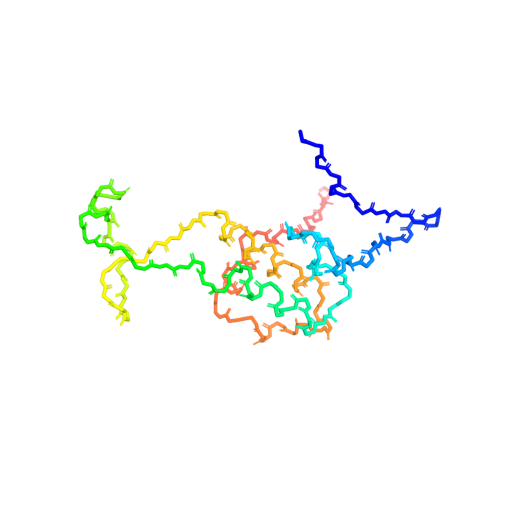8.928 -15.109 1.00 87.56 99 LEU A CA 1
ATOM 816 C C . LEU A 1 99 ? -0.438 -9.740 -15.599 1.00 87.56 99 LEU A C 1
ATOM 818 O O . LEU A 1 99 ? -0.164 -9.735 -16.796 1.00 87.56 99 LEU A O 1
ATOM 822 N N . ARG A 1 100 ? 0.292 -10.418 -14.702 1.00 89.75 100 ARG A N 1
ATOM 823 C CA . ARG A 1 100 ? 1.499 -11.209 -15.003 1.00 89.75 100 ARG A CA 1
ATOM 824 C C . ARG A 1 100 ? 1.364 -12.646 -14.468 1.00 89.75 100 ARG A C 1
ATOM 826 O O . ARG A 1 100 ? 2.163 -13.060 -13.621 1.00 89.75 100 ARG A O 1
ATOM 833 N N . PRO A 1 101 ? 0.343 -13.413 -14.904 1.00 87.44 101 PRO A N 1
ATOM 834 C CA . PRO A 1 101 ? 0.035 -14.744 -14.368 1.00 87.44 101 PRO A CA 1
ATOM 835 C C . PRO A 1 101 ? 1.153 -15.774 -14.581 1.00 87.44 101 PRO A C 1
ATOM 837 O O . PRO A 1 101 ? 1.239 -16.750 -13.836 1.00 87.44 101 PRO A O 1
ATOM 840 N N . GLU A 1 102 ? 2.020 -15.561 -15.572 1.00 90.88 102 GLU A N 1
ATOM 841 C CA . GLU A 1 102 ? 3.210 -16.371 -15.827 1.00 90.88 102 GLU A CA 1
ATOM 842 C C . GLU A 1 102 ? 4.268 -16.244 -14.722 1.00 90.88 102 GLU A C 1
ATOM 844 O O . GLU A 1 102 ? 5.016 -17.190 -14.485 1.00 90.88 102 GLU A O 1
ATOM 849 N N . TYR A 1 103 ? 4.308 -15.104 -14.023 1.00 91.38 103 TYR A N 1
ATOM 850 C CA . TYR A 1 103 ? 5.222 -14.853 -12.907 1.00 91.38 103 TYR A CA 1
ATOM 851 C C . TYR A 1 103 ? 4.522 -14.967 -11.543 1.00 91.38 103 TYR A C 1
ATOM 853 O O . TYR A 1 103 ? 5.127 -15.423 -10.573 1.00 91.38 103 TYR A O 1
ATOM 861 N N . TYR A 1 104 ? 3.235 -14.609 -11.460 1.00 88.75 104 TYR A N 1
ATOM 862 C CA . TYR A 1 104 ? 2.415 -14.714 -10.250 1.00 88.75 104 TYR A CA 1
ATOM 863 C C . TYR A 1 104 ? 1.231 -15.672 -10.463 1.00 88.75 104 TYR A C 1
ATOM 865 O O . TYR A 1 104 ? 0.112 -15.237 -10.745 1.00 88.75 104 TYR A O 1
ATOM 873 N N . PRO A 1 105 ? 1.431 -16.994 -10.306 1.00 81.88 105 PRO A N 1
ATOM 874 C CA . PRO A 1 105 ? 0.350 -17.949 -10.480 1.00 81.88 105 PRO A CA 1
ATOM 875 C C . PRO A 1 105 ? -0.798 -17.703 -9.482 1.00 81.88 105 PRO A C 1
ATOM 877 O O . PRO A 1 105 ? -0.536 -17.347 -8.322 1.00 81.88 105 PRO A O 1
ATOM 880 N N . PRO A 1 106 ? -2.060 -17.996 -9.858 1.00 69.06 106 PRO A N 1
ATOM 881 C CA . PRO A 1 106 ? -3.256 -17.700 -9.056 1.00 69.06 106 PRO A CA 1
ATOM 882 C C . PRO A 1 106 ? -3.258 -18.276 -7.632 1.00 69.06 106 PRO A C 1
ATOM 884 O O . PRO A 1 106 ? -3.983 -17.797 -6.768 1.00 69.06 106 PRO A O 1
ATOM 887 N N . LYS A 1 107 ? -2.435 -19.297 -7.362 1.00 58.91 107 LYS A N 1
ATOM 888 C CA . LYS A 1 107 ? -2.314 -19.937 -6.042 1.00 58.91 107 LYS A CA 1
ATOM 889 C C . LYS A 1 107 ? -1.466 -19.142 -5.035 1.00 58.91 107 LYS A C 1
ATOM 891 O O . LYS A 1 107 ? -1.453 -19.499 -3.863 1.00 58.91 107 LYS A O 1
ATOM 896 N N . SER A 1 108 ? -0.748 -18.102 -5.474 1.00 52.41 108 SER A N 1
ATOM 897 C CA . SER A 1 108 ? 0.148 -17.294 -4.623 1.00 52.41 108 SER A CA 1
ATOM 898 C C . SER A 1 108 ? -0.535 -16.106 -3.937 1.00 52.41 108 SER A C 1
ATOM 900 O O . SER A 1 108 ? 0.052 -15.471 -3.060 1.00 52.41 108 SER A O 1
ATOM 902 N N . HIS A 1 109 ? -1.779 -15.810 -4.309 1.00 51.19 109 HIS A N 1
ATOM 903 C CA . HIS A 1 109 ? -2.541 -14.710 -3.741 1.00 51.19 109 HIS A CA 1
ATOM 904 C C . HIS A 1 109 ? -3.423 -15.280 -2.640 1.00 51.19 109 HIS A C 1
ATOM 906 O O . HIS A 1 109 ? -4.351 -16.044 -2.892 1.00 51.19 109 HIS A O 1
ATOM 912 N N . THR A 1 110 ? -3.057 -14.966 -1.401 1.00 48.59 110 THR A N 1
ATOM 913 C CA . THR A 1 110 ? -3.776 -15.319 -0.176 1.00 48.59 110 THR A CA 1
ATOM 914 C C . THR A 1 110 ? -5.283 -15.094 -0.318 1.00 48.59 110 THR A C 1
ATOM 916 O O . THR A 1 110 ? -5.722 -14.291 -1.133 1.00 48.59 110 THR A O 1
ATOM 919 N N . LEU A 1 111 ? -6.079 -15.772 0.513 1.00 46.41 111 LEU A N 1
ATOM 920 C CA . LEU A 1 111 ? -7.548 -15.697 0.621 1.00 46.41 111 LEU A CA 1
ATOM 921 C C . LEU A 1 111 ? -8.167 -14.292 0.381 1.00 46.41 111 LEU A C 1
ATOM 923 O O . LEU A 1 111 ? -9.279 -14.181 -0.122 1.00 46.41 111 LEU A O 1
ATOM 927 N N . HIS A 1 112 ? -7.429 -13.223 0.694 1.00 54.34 112 HIS A N 1
ATOM 928 C CA . HIS A 1 112 ? -7.788 -11.829 0.435 1.00 54.34 112 HIS A CA 1
ATOM 929 C C . HIS A 1 112 ? -7.731 -11.417 -1.057 1.00 54.34 112 HIS A C 1
ATOM 931 O O . HIS A 1 112 ? -8.637 -10.741 -1.528 1.00 54.34 112 HIS A O 1
ATOM 937 N N . GLY A 1 113 ? -6.740 -11.860 -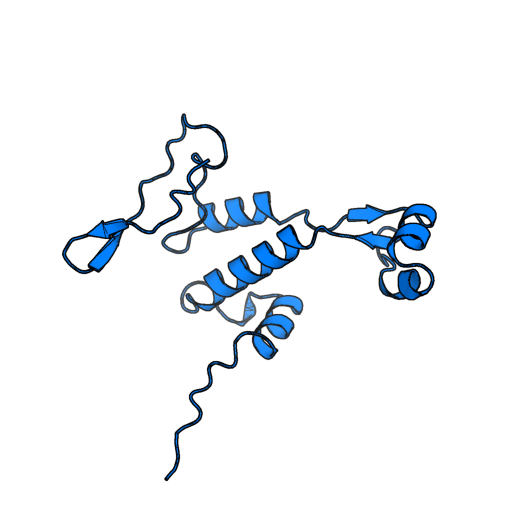1.840 1.00 49.09 113 GLY A N 1
ATOM 938 C CA . GLY A 1 113 ? -6.641 -11.577 -3.282 1.00 49.09 113 GLY A CA 1
ATOM 939 C C . GLY A 1 113 ? -7.741 -12.249 -4.116 1.00 49.09 113 GLY A C 1
ATOM 940 O O . GLY A 1 113 ? -8.236 -11.666 -5.078 1.00 49.09 113 GLY A O 1
ATOM 941 N N . ALA A 1 114 ? -8.203 -13.434 -3.701 1.00 48.69 114 ALA A N 1
ATOM 942 C CA . ALA A 1 114 ? -9.343 -14.106 -4.330 1.00 48.69 114 ALA A CA 1
ATOM 943 C C . ALA A 1 114 ? -10.666 -13.331 -4.151 1.00 48.69 114 ALA A C 1
ATOM 945 O O . ALA A 1 114 ? -11.489 -13.316 -5.064 1.00 48.69 114 ALA A O 1
ATOM 946 N N . LEU A 1 115 ? -10.851 -12.650 -3.010 1.00 49.78 115 LEU A N 1
ATOM 947 C CA . LEU A 1 115 ? -12.009 -11.782 -2.752 1.00 49.78 115 LEU A CA 1
ATOM 948 C C . LEU A 1 115 ? -11.975 -10.496 -3.599 1.00 49.78 115 LEU A C 1
ATOM 950 O O . LEU A 1 115 ? -13.024 -10.032 -4.038 1.00 49.78 115 LEU A O 1
ATOM 954 N N . HIS A 1 116 ? -10.783 -9.958 -3.886 1.00 52.53 116 HIS A N 1
ATOM 955 C CA . HIS A 1 116 ? -10.598 -8.773 -4.742 1.00 52.53 116 HIS A CA 1
ATOM 956 C C . HIS A 1 116 ? -10.779 -9.060 -6.240 1.00 52.53 116 HIS A C 1
ATOM 958 O O . HIS A 1 116 ? -11.273 -8.208 -6.978 1.00 52.53 116 HIS A O 1
ATOM 964 N N . ASN A 1 117 ? -10.457 -10.276 -6.695 1.00 48.28 117 ASN A N 1
ATOM 965 C CA . ASN A 1 117 ? -10.674 -10.695 -8.087 1.00 48.28 117 ASN A CA 1
ATOM 966 C C . ASN A 1 117 ? -12.163 -10.778 -8.475 1.00 48.28 117 ASN A C 1
ATOM 968 O O . ASN A 1 117 ? -12.490 -10.699 -9.656 1.00 48.28 117 ASN A O 1
ATOM 972 N N . GLY A 1 118 ? -13.062 -10.955 -7.501 1.00 43.38 118 GLY A N 1
ATOM 973 C CA . GLY A 1 118 ? -14.492 -11.148 -7.751 1.00 43.38 118 GLY A CA 1
ATOM 974 C C . GLY A 1 118 ? -15.298 -9.864 -7.963 1.00 43.38 118 GLY A C 1
ATOM 975 O O . GLY A 1 118 ? -16.391 -9.941 -8.513 1.00 43.38 118 GLY A O 1
ATOM 976 N N . THR A 1 119 ? -14.796 -8.698 -7.539 1.00 45.19 119 THR A N 1
ATOM 977 C CA . THR A 1 119 ? -15.601 -7.460 -7.489 1.00 45.19 119 THR A CA 1
ATOM 978 C C . THR A 1 119 ? -15.062 -6.302 -8.327 1.00 45.19 119 THR A C 1
ATOM 980 O O . THR A 1 119 ? -15.843 -5.420 -8.667 1.00 45.19 119 THR A O 1
ATOM 983 N N . TYR A 1 120 ? -13.783 -6.307 -8.724 1.00 42.06 120 TYR A N 1
ATOM 984 C CA . TYR A 1 120 ? -13.186 -5.210 -9.509 1.00 42.06 120 TYR A CA 1
ATOM 985 C C . TYR A 1 120 ? -12.642 -5.606 -10.892 1.00 42.06 120 TYR A C 1
ATOM 987 O O . TYR A 1 120 ? -12.236 -4.728 -11.650 1.00 42.06 120 TYR A O 1
ATOM 995 N N . LEU A 1 121 ? -12.647 -6.895 -11.253 1.00 41.81 121 LEU A N 1
ATOM 996 C CA . LEU A 1 121 ? -12.060 -7.389 -12.510 1.00 41.81 121 LEU A CA 1
ATOM 997 C C . LEU A 1 121 ? -13.040 -8.095 -13.453 1.00 41.81 121 LEU A C 1
ATOM 999 O O . LEU A 1 121 ? -12.605 -8.759 -14.394 1.00 41.81 121 LEU A O 1
ATOM 1003 N N . ASP A 1 122 ? -14.352 -7.906 -13.285 1.00 36.78 122 ASP A N 1
ATOM 1004 C CA . ASP A 1 122 ? -15.328 -8.345 -14.290 1.00 36.78 122 ASP A CA 1
ATOM 1005 C C . ASP A 1 122 ? -15.322 -7.408 -15.515 1.00 36.78 122 ASP A C 1
ATOM 1007 O O . ASP A 1 122 ? -16.278 -6.702 -15.807 1.00 36.78 122 ASP A O 1
ATOM 1011 N N . MET A 1 123 ? -14.206 -7.401 -16.249 1.00 32.12 123 MET A N 1
ATOM 1012 C CA . MET A 1 123 ? -14.165 -7.063 -17.674 1.00 32.12 123 MET A CA 1
ATOM 1013 C C . MET A 1 123 ? -14.402 -8.337 -18.494 1.00 32.12 123 MET A C 1
ATOM 1015 O O . MET A 1 123 ? -13.681 -8.628 -19.453 1.00 32.12 123 MET A O 1
ATOM 1019 N N . ARG A 1 124 ? -15.414 -9.136 -18.133 1.00 33.41 124 ARG A N 1
ATOM 1020 C CA . ARG A 1 124 ? -15.961 -10.075 -19.107 1.00 33.41 124 ARG A CA 1
ATOM 1021 C C . ARG A 1 124 ? -16.589 -9.234 -20.206 1.00 33.41 124 ARG A C 1
ATOM 1023 O O . ARG A 1 124 ? -17.527 -8.482 -19.972 1.00 33.41 124 ARG A O 1
ATOM 1030 N N . HIS A 1 125 ? -16.024 -9.360 -21.402 1.00 32.59 125 HIS A N 1
ATOM 1031 C CA . HIS A 1 125 ? -16.735 -9.111 -22.644 1.00 32.59 125 HIS A CA 1
ATOM 1032 C C . HIS A 1 125 ? -18.120 -9.748 -22.519 1.00 32.59 125 HIS A C 1
ATOM 1034 O O . HIS A 1 125 ? -18.253 -10.967 -22.631 1.00 32.59 125 HIS A O 1
ATOM 1040 N N . THR A 1 126 ? -19.145 -8.940 -22.277 1.00 32.25 126 THR A N 1
ATOM 1041 C CA . THR A 1 126 ? -20.489 -9.292 -22.703 1.00 32.25 126 THR A CA 1
ATOM 1042 C C . THR A 1 126 ? -20.414 -9.290 -24.226 1.00 32.25 126 THR A C 1
ATOM 1044 O O . THR A 1 126 ? -20.124 -8.235 -24.800 1.00 32.25 126 THR A O 1
ATOM 1047 N N . PRO A 1 127 ? -20.587 -10.429 -24.916 1.00 30.05 127 PRO A N 1
ATOM 1048 C CA . PRO A 1 127 ? -20.806 -10.377 -26.347 1.00 30.05 127 PRO A CA 1
ATOM 1049 C C . PRO A 1 127 ? -22.067 -9.537 -26.538 1.00 30.05 127 PRO A C 1
ATOM 1051 O O . PRO A 1 127 ? -23.097 -9.827 -25.927 1.00 30.05 127 PRO A O 1
ATOM 1054 N N . LEU A 1 128 ? -21.975 -8.477 -27.339 1.00 36.88 128 LEU A N 1
ATOM 1055 C CA . LEU A 1 128 ? -23.165 -7.902 -27.949 1.00 36.88 128 LEU A CA 1
ATOM 1056 C C . LEU A 1 128 ? -23.710 -9.002 -28.865 1.00 36.88 128 LEU A C 1
ATOM 1058 O O . LEU A 1 128 ? -23.159 -9.248 -29.934 1.00 36.88 128 LEU A O 1
ATOM 1062 N N . GLY A 1 129 ? -24.674 -9.758 -28.345 1.00 35.31 129 GLY A N 1
ATOM 1063 C CA . GLY A 1 129 ? -25.515 -10.656 -29.121 1.00 35.31 129 GLY A CA 1
ATOM 1064 C C . GLY A 1 129 ? -26.659 -9.855 -29.732 1.00 35.31 129 GLY A C 1
ATOM 1065 O O . GLY A 1 129 ? -27.163 -8.935 -29.083 1.00 35.31 129 GLY A O 1
ATOM 1066 N N . ASP A 1 130 ? -26.970 -10.211 -30.975 1.00 38.41 130 ASP A N 1
ATOM 1067 C CA . ASP A 1 130 ? -27.857 -9.539 -31.933 1.00 38.41 130 ASP A CA 1
ATOM 1068 C C . ASP A 1 130 ? -29.295 -9.271 -31.452 1.00 38.41 130 ASP A C 1
ATOM 1070 O O . ASP A 1 130 ? -29.858 -10.110 -30.707 1.00 38.41 130 ASP A O 1
#

Sequence (130 aa):
MKFRGSPHFLNNGTPWMKDPDETAPWPENVRYVGEPSHEIDANWQRLIGKRYFSISEEEAKRAWGNRRNEFVDQNMGGYTAGFDMFHTLHCINELRKALRPEYYPPKSHTLHGALHNGTYLDMRHTPLGD

Organism: NCBI:txid78864

InterPro domains:
  IPR021765 Mycotoxin biosynthesis protein UstYa-like [PF11807] (25-115)
  IPR021765 Mycotoxin biosynthesis protein UstYa-like [PTHR33365] (26-113)

Radius of gyration: 19.36 Å; chains: 1; bounding box: 49×40×55 Å

Secondary structure (DSSP, 8-state):
-------EE-TTS-EE-PPP-TTSPTTTTS--SSS--HHHHHHHHHHHTT-EEEE-HHHHHHHHGGGGGGGB-TTTSSEEEE-HHHHHHHHHHHHHHHT-TTTS-GGGS-HHHHHHHTTS----------

Foldseek 3Di:
DDPPPDFDADPVRHTDDDQQDCPDDPPSNADCDDPDDPRNVVSLCVVQVPFKDFDAPVVLCVVPNPCQVVAADPPPGHGIDGDVVSVVSVLVVLVRLVVCCVVVPPVNDPPVSVVSCVPPPPPPPPPPDD